Protein AF-A0A962UZQ2-F1 (afdb_monomer)

Solvent-accessible surface area (backbone atoms only — not comparable to full-atom values): 4730 Å² total; per-residue (Å²): 92,61,89,36,56,46,59,57,57,50,61,75,44,48,95,75,57,60,61,89,65,52,47,61,60,78,42,40,66,57,31,50,54,19,58,80,66,72,34,70,50,46,41,87,48,81,49,66,92,66,57,88,71,70,71,98,63,60,68,71,58,54,51,52,51,51,52,51,56,50,50,55,65,71,64,72,117

pLDDT: mean 94.62, std 5.31, range [5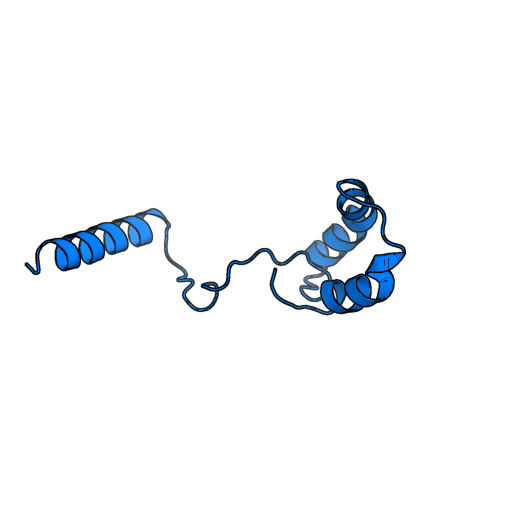6.34, 98.38]

Sequence (77 aa):
SLKNRFITELHQAEPFLPGYPMQNVLTQDIRQAAAEQNKPELMAMWAGQGCAMVRDLPAAELMREWIEQTTELLNQD

Mean predicted aligned error: 4.08 Å

Secondary structure (DSSP, 8-state):
----HHHHHHHHTGGGSPPTTHHHHHTHHHHHHHHHTT-GGGS-----GGGGG---S-HHHHHHHHHHHHHHHHT--

Radius of gyration: 18.73 Å; Cα contacts (8 Å, |Δi|>4): 31; chains: 1; bounding box: 39×20×53 Å

Foldseek 3Di:
DPDAQQNVVVVVVVVPADDPPVNVVVLVVQQVVCVVVVNVNRHPPDDDPCPVVDDPDDPVVVVVVVVVVVVVVVPPD

Structure (mmCIF, N/CA/C/O backbone):
data_AF-A0A962UZQ2-F1
#
_entry.id   AF-A0A962UZQ2-F1
#
loop_
_atom_site.group_PDB
_atom_site.id
_atom_site.type_symbol
_atom_site.label_atom_id
_atom_site.label_alt_id
_atom_site.label_comp_id
_atom_site.label_asym_id
_atom_site.label_entity_id
_atom_site.label_seq_id
_atom_site.pdbx_PDB_ins_code
_atom_site.Cartn_x
_atom_site.Cartn_y
_atom_site.Cartn_z
_atom_site.occupancy
_atom_site.B_iso_or_equiv
_atom_site.auth_seq_id
_atom_site.auth_comp_id
_atom_site.auth_asym_id
_atom_site.auth_atom_id
_atom_site.pdbx_PDB_model_num
ATOM 1 N N . SER A 1 1 ? 5.818 -0.641 0.941 1.00 86.44 1 SER A N 1
ATOM 2 C CA . SER A 1 1 ? 4.821 -0.785 -0.141 1.00 86.44 1 SER A CA 1
ATOM 3 C C . SER A 1 1 ? 4.552 -2.263 -0.346 1.00 86.44 1 SER A C 1
ATOM 5 O O . SER A 1 1 ? 5.444 -3.064 -0.071 1.00 86.44 1 SER A O 1
ATOM 7 N N . LEU A 1 2 ? 3.345 -2.626 -0.779 1.00 93.12 2 LEU A N 1
ATOM 8 C CA . LEU A 1 2 ? 3.043 -4.000 -1.177 1.00 93.12 2 LEU A CA 1
ATOM 9 C C . LEU A 1 2 ? 3.901 -4.385 -2.386 1.00 93.12 2 LEU A C 1
ATOM 11 O O . LEU A 1 2 ? 3.978 -3.639 -3.362 1.00 93.12 2 LEU A O 1
ATOM 15 N N . LYS A 1 3 ? 4.558 -5.546 -2.316 1.00 94.06 3 LYS A N 1
ATOM 16 C CA . LYS A 1 3 ? 5.398 -6.031 -3.412 1.00 94.06 3 LYS A CA 1
ATOM 17 C C . LYS A 1 3 ? 4.521 -6.354 -4.622 1.00 94.06 3 LYS A C 1
ATOM 19 O O . LYS A 1 3 ? 3.593 -7.148 -4.519 1.00 94.06 3 LYS A O 1
ATOM 24 N N . ASN A 1 4 ? 4.839 -5.757 -5.764 1.00 95.38 4 ASN A N 1
ATOM 25 C CA . ASN A 1 4 ? 4.185 -6.019 -7.043 1.00 95.38 4 ASN A CA 1
ATOM 26 C C . ASN A 1 4 ? 5.213 -6.072 -8.186 1.00 95.38 4 ASN A C 1
ATOM 28 O O . ASN A 1 4 ? 6.424 -6.022 -7.936 1.00 95.38 4 ASN A O 1
ATOM 32 N N . ARG A 1 5 ? 4.737 -6.208 -9.433 1.00 96.62 5 ARG A N 1
ATOM 33 C CA . ARG A 1 5 ? 5.601 -6.286 -10.620 1.00 96.62 5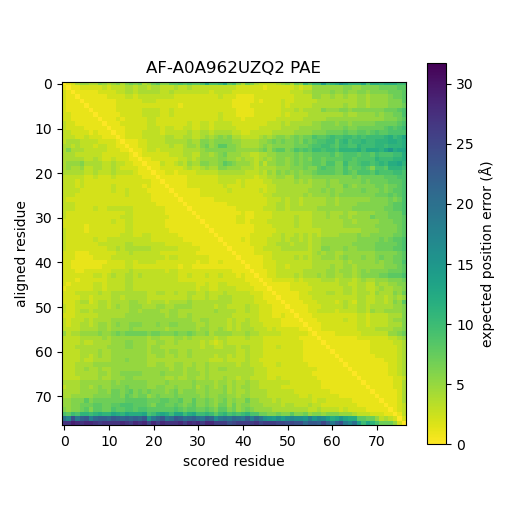 ARG A CA 1
ATOM 34 C C . ARG A 1 5 ? 6.484 -5.044 -10.746 1.00 96.62 5 ARG A C 1
ATOM 36 O O . ARG A 1 5 ? 7.697 -5.188 -10.816 1.00 96.62 5 ARG A O 1
ATOM 43 N N . PHE A 1 6 ? 5.898 -3.850 -10.671 1.00 95.25 6 PHE A N 1
ATOM 44 C CA . PHE A 1 6 ? 6.623 -2.582 -10.784 1.00 95.25 6 PHE A CA 1
ATOM 45 C C . PHE A 1 6 ? 7.750 -2.431 -9.759 1.00 95.25 6 PHE A C 1
ATOM 47 O O . PHE A 1 6 ? 8.876 -2.117 -10.133 1.00 95.25 6 PHE A O 1
ATOM 54 N N . ILE A 1 7 ? 7.483 -2.723 -8.481 1.00 94.06 7 ILE A N 1
ATOM 55 C CA . ILE A 1 7 ? 8.513 -2.686 -7.434 1.00 94.06 7 ILE A CA 1
ATOM 56 C C . ILE A 1 7 ? 9.600 -3.738 -7.687 1.00 94.06 7 ILE A C 1
ATOM 58 O O . ILE A 1 7 ? 10.779 -3.452 -7.506 1.00 94.06 7 ILE A O 1
ATOM 62 N N . THR A 1 8 ? 9.222 -4.944 -8.117 1.00 95.19 8 THR A N 1
ATOM 63 C CA . THR A 1 8 ? 10.178 -6.037 -8.359 1.00 95.19 8 THR A CA 1
ATOM 64 C C . THR A 1 8 ? 11.104 -5.732 -9.537 1.00 95.19 8 THR A C 1
ATOM 66 O O . THR A 1 8 ? 12.306 -5.951 -9.429 1.00 95.19 8 THR A O 1
ATOM 69 N N . GLU A 1 9 ? 10.566 -5.205 -10.635 1.00 93.94 9 GLU A N 1
ATOM 70 C CA . GLU A 1 9 ? 11.335 -4.868 -11.838 1.00 93.94 9 GLU A CA 1
ATOM 71 C C . GLU A 1 9 ? 12.210 -3.626 -11.626 1.00 93.94 9 GLU A C 1
ATOM 73 O O . GLU A 1 9 ? 13.391 -3.648 -11.965 1.00 93.94 9 GLU A O 1
ATOM 78 N N . LEU A 1 10 ? 11.694 -2.567 -10.985 1.00 91.81 10 LEU A N 1
ATOM 79 C CA . LEU A 1 10 ? 12.508 -1.383 -10.679 1.00 91.81 10 LEU A CA 1
ATOM 80 C C . LEU A 1 10 ? 13.652 -1.691 -9.715 1.00 91.81 10 LEU A C 1
ATOM 82 O O . LEU A 1 10 ? 14.742 -1.155 -9.885 1.00 91.81 10 LEU A O 1
ATOM 86 N N . HIS A 1 11 ? 13.441 -2.575 -8.738 1.00 91.94 11 HIS A N 1
ATOM 87 C CA . HIS A 1 11 ? 14.501 -2.983 -7.815 1.00 91.94 11 HIS A CA 1
ATOM 88 C C . HIS A 1 11 ? 15.671 -3.675 -8.538 1.00 91.94 11 HIS A C 1
ATOM 90 O O . HIS A 1 11 ? 16.810 -3.585 -8.094 1.00 91.94 11 HIS A O 1
ATOM 96 N N . GLN A 1 12 ? 15.436 -4.347 -9.670 1.00 93.19 12 GLN A N 1
ATOM 97 C CA . GLN A 1 12 ? 16.523 -4.927 -10.474 1.00 93.19 12 GLN A CA 1
ATOM 98 C C . GLN A 1 12 ? 17.371 -3.852 -11.170 1.00 93.19 12 GLN A C 1
ATOM 100 O O . GLN A 1 12 ? 18.545 -4.082 -11.451 1.00 93.19 12 GLN A O 1
ATOM 105 N N . ALA A 1 13 ? 16.788 -2.680 -11.428 1.00 91.00 13 ALA A N 1
ATOM 106 C CA . ALA A 1 13 ? 17.449 -1.539 -12.051 1.00 91.00 13 ALA A CA 1
ATOM 107 C C . ALA A 1 13 ? 17.958 -0.499 -11.036 1.00 91.00 13 ALA A C 1
ATOM 109 O O . ALA A 1 13 ? 18.484 0.528 -11.459 1.00 91.00 13 ALA A O 1
ATOM 110 N N . GLU A 1 14 ? 17.828 -0.750 -9.725 1.00 89.94 14 GLU A N 1
ATOM 111 C CA . GLU A 1 14 ? 18.128 0.199 -8.640 1.00 89.94 14 GLU A CA 1
ATOM 112 C C . GLU A 1 14 ? 19.465 0.952 -8.797 1.00 89.94 14 GLU A C 1
ATOM 114 O O . GLU A 1 14 ? 19.447 2.174 -8.643 1.00 89.94 14 GLU A O 1
ATOM 119 N N . PRO A 1 15 ? 20.592 0.319 -9.202 1.00 93.31 15 PRO A N 1
ATOM 120 C CA . PRO A 1 15 ? 21.865 1.028 -9.384 1.00 93.31 15 PRO A CA 1
ATOM 121 C C . PRO A 1 15 ? 21.843 2.144 -10.440 1.00 93.31 15 PRO A C 1
ATOM 123 O O . PRO A 1 15 ? 22.738 2.987 -10.462 1.00 93.31 15 PRO A O 1
ATOM 126 N N . PHE A 1 16 ? 20.853 2.137 -11.334 1.00 91.06 16 PHE A N 1
ATOM 127 C CA . PHE A 1 16 ? 20.710 3.080 -12.445 1.00 91.06 16 PHE A CA 1
ATOM 128 C C . PHE A 1 16 ? 19.546 4.056 -12.252 1.00 91.06 16 PHE A C 1
ATOM 130 O O . PHE A 1 16 ? 19.347 4.943 -13.085 1.00 91.06 16 PHE A O 1
ATOM 137 N N . LEU A 1 17 ? 18.756 3.897 -11.186 1.00 91.19 17 LEU A N 1
ATOM 138 C CA . LEU A 1 17 ? 17.628 4.778 -10.924 1.00 91.19 17 LEU A CA 1
ATOM 139 C C . LEU A 1 17 ? 18.112 6.095 -10.310 1.00 91.19 17 LEU A C 1
ATOM 141 O O . LEU A 1 17 ? 18.981 6.100 -9.436 1.00 91.19 17 LEU A O 1
ATOM 145 N N . PRO A 1 18 ? 17.552 7.237 -10.738 1.00 93.00 18 PRO A N 1
ATOM 146 C CA . PRO A 1 18 ? 17.888 8.506 -10.126 1.00 93.00 18 PRO A CA 1
ATOM 147 C C . PRO A 1 18 ? 17.301 8.572 -8.713 1.00 93.00 18 PRO A C 1
ATOM 149 O O . PRO A 1 18 ? 16.238 8.019 -8.441 1.00 93.00 18 PRO A O 1
ATOM 152 N N . GLY A 1 19 ? 17.972 9.293 -7.817 1.00 92.38 19 GLY A N 1
ATOM 153 C CA . GLY A 1 19 ? 17.497 9.469 -6.447 1.00 92.38 19 GLY A CA 1
ATOM 154 C C . GLY A 1 19 ? 16.157 10.208 -6.349 1.00 92.38 19 GLY A C 1
ATOM 155 O O . GLY A 1 19 ? 15.609 10.744 -7.318 1.00 92.38 19 GLY A O 1
ATOM 156 N N . TYR A 1 20 ? 15.626 10.277 -5.132 1.00 90.19 20 TYR A N 1
ATOM 157 C CA . TYR A 1 20 ? 14.438 11.072 -4.840 1.00 90.19 20 TYR A CA 1
ATOM 158 C C . TYR A 1 20 ? 14.683 12.570 -5.127 1.00 90.19 20 TYR A C 1
ATOM 160 O O . TYR A 1 20 ? 15.751 13.077 -4.781 1.00 90.19 20 TYR A O 1
ATOM 168 N N . PRO A 1 21 ? 13.714 13.304 -5.713 1.00 94.44 21 PRO A N 1
ATOM 169 C CA . PRO A 1 21 ? 12.364 12.878 -6.108 1.00 94.44 21 PRO A CA 1
ATOM 170 C C . PRO A 1 21 ? 12.249 12.398 -7.564 1.00 94.44 21 PRO A C 1
ATOM 172 O O . PRO A 1 21 ? 11.147 12.072 -8.005 1.00 94.44 21 PRO A O 1
ATOM 175 N N . MET A 1 22 ? 13.349 12.350 -8.321 1.00 95.31 22 MET A N 1
ATOM 176 C CA . MET A 1 22 ? 13.323 12.121 -9.770 1.00 95.31 22 MET A CA 1
ATOM 177 C C . MET A 1 22 ? 12.683 10.788 -10.151 1.00 95.31 22 MET A C 1
ATOM 179 O O . MET A 1 22 ? 11.902 10.744 -11.096 1.00 95.31 22 MET A O 1
ATOM 183 N N . GLN A 1 23 ? 12.918 9.723 -9.383 1.00 92.06 23 GLN A N 1
ATOM 184 C CA . GLN A 1 23 ? 12.249 8.439 -9.604 1.00 92.06 23 GLN A CA 1
ATOM 185 C C . GLN A 1 23 ? 10.714 8.542 -9.514 1.00 92.06 23 GLN A C 1
ATOM 187 O O . GLN A 1 23 ? 10.007 7.922 -10.306 1.00 92.06 23 GLN A O 1
ATOM 192 N N . ASN A 1 24 ? 10.172 9.345 -8.591 1.00 92.00 24 ASN A N 1
ATOM 193 C CA . ASN A 1 24 ? 8.722 9.525 -8.452 1.00 92.00 24 ASN A CA 1
ATOM 194 C C . ASN A 1 24 ? 8.125 10.337 -9.603 1.00 92.00 24 ASN A C 1
ATOM 196 O O . ASN A 1 24 ? 7.017 10.022 -10.044 1.00 92.00 24 ASN A O 1
ATOM 200 N N . VAL A 1 25 ? 8.863 11.352 -10.069 1.00 95.81 25 VAL A N 1
ATOM 201 C CA . VAL A 1 25 ? 8.486 12.198 -11.212 1.00 95.81 25 VAL A CA 1
ATOM 202 C C . VAL A 1 25 ? 8.482 11.373 -12.497 1.00 95.81 25 VAL A C 1
ATOM 204 O O . VAL A 1 25 ? 7.465 11.297 -13.173 1.00 95.81 25 VAL A O 1
ATOM 207 N N . LEU A 1 26 ? 9.580 10.671 -12.791 1.00 94.56 26 LEU A N 1
ATOM 208 C CA . LEU A 1 26 ? 9.734 9.883 -14.020 1.00 94.56 26 LEU A CA 1
ATOM 209 C C . LEU A 1 26 ? 8.758 8.702 -14.119 1.00 94.56 26 LEU A C 1
ATOM 211 O O . LEU A 1 26 ? 8.502 8.204 -15.208 1.00 94.56 26 LEU A O 1
ATOM 215 N N . THR A 1 27 ? 8.211 8.241 -12.992 1.00 94.06 27 THR A N 1
ATOM 216 C CA . THR A 1 27 ? 7.246 7.130 -12.952 1.00 94.06 27 THR A CA 1
ATOM 217 C C . THR A 1 27 ? 5.794 7.584 -12.804 1.00 94.06 27 THR A C 1
ATOM 219 O O . THR A 1 27 ? 4.902 6.741 -12.686 1.00 94.06 27 THR A O 1
ATOM 222 N N . GLN A 1 28 ? 5.526 8.895 -12.778 1.00 95.81 28 GLN A N 1
ATOM 223 C CA . GLN A 1 28 ? 4.184 9.439 -12.568 1.00 95.81 28 GLN A CA 1
ATOM 224 C C . GLN A 1 28 ? 3.198 8.977 -13.649 1.00 95.81 28 GLN A C 1
ATOM 226 O O . GLN A 1 28 ? 2.155 8.424 -13.303 1.00 95.81 28 GLN A O 1
ATOM 231 N N . ASP A 1 29 ? 3.558 9.117 -14.926 1.00 96.88 29 ASP A N 1
ATOM 232 C CA . ASP A 1 29 ? 2.680 8.775 -16.054 1.00 96.88 29 ASP A CA 1
ATOM 233 C C . ASP A 1 29 ? 2.338 7.279 -16.082 1.00 96.88 29 ASP A C 1
ATOM 235 O O . ASP A 1 29 ? 1.196 6.894 -16.330 1.00 96.88 29 ASP A O 1
ATOM 239 N N . ILE A 1 30 ? 3.310 6.422 -15.738 1.00 95.25 30 ILE A N 1
ATOM 240 C CA . ILE A 1 30 ? 3.108 4.970 -15.620 1.00 95.25 30 ILE A CA 1
ATOM 241 C C . ILE A 1 30 ? 2.059 4.671 -14.545 1.00 95.25 30 ILE A C 1
ATOM 243 O O . ILE A 1 30 ? 1.119 3.913 -14.787 1.00 95.25 30 ILE A O 1
ATOM 247 N N . ARG A 1 31 ? 2.201 5.278 -13.359 1.00 95.31 31 ARG A N 1
ATOM 248 C CA . ARG A 1 31 ? 1.277 5.062 -12.236 1.00 95.31 31 ARG A CA 1
ATOM 249 C C . ARG A 1 31 ? -0.116 5.618 -12.526 1.00 95.31 31 ARG A C 1
ATOM 251 O O . ARG A 1 31 ? -1.095 4.994 -12.124 1.00 95.31 31 ARG A O 1
ATOM 258 N N . GLN A 1 32 ? -0.212 6.747 -13.229 1.00 96.81 32 GLN A N 1
ATOM 259 C CA . GLN A 1 32 ? -1.490 7.328 -13.637 1.00 96.81 32 GLN A CA 1
ATOM 260 C C . GLN A 1 32 ? -2.220 6.425 -14.640 1.00 96.81 32 GLN A C 1
ATOM 262 O O . GLN A 1 32 ? -3.356 6.027 -14.386 1.00 96.81 32 GLN A O 1
ATOM 267 N N . ALA A 1 33 ? -1.550 6.019 -15.722 1.00 98.00 33 ALA A N 1
ATOM 268 C CA . ALA A 1 33 ? -2.139 5.123 -16.716 1.00 98.00 33 ALA A CA 1
ATOM 269 C C . ALA A 1 33 ? -2.522 3.759 -16.112 1.00 98.00 33 ALA A C 1
ATOM 271 O O . ALA A 1 33 ? -3.531 3.163 -16.494 1.00 98.00 33 ALA A O 1
ATOM 272 N N . ALA A 1 34 ? -1.738 3.263 -15.148 1.00 97.56 34 ALA A N 1
ATOM 273 C CA . ALA A 1 34 ? -2.067 2.055 -14.402 1.00 97.56 34 ALA A CA 1
ATOM 274 C C . ALA A 1 34 ? -3.344 2.218 -13.564 1.00 97.56 34 ALA A C 1
ATOM 276 O O . ALA A 1 34 ? -4.170 1.305 -13.559 1.00 97.56 34 ALA A O 1
ATOM 277 N N . ALA A 1 35 ? -3.521 3.360 -12.888 1.00 96.06 35 ALA A N 1
ATOM 278 C CA . ALA A 1 3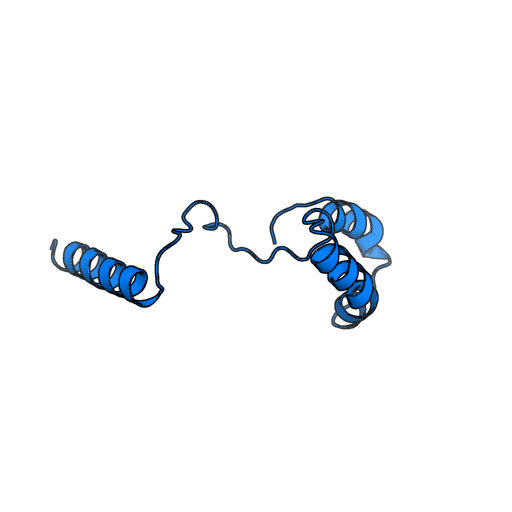5 ? -4.724 3.674 -12.114 1.00 96.06 35 ALA A CA 1
ATOM 279 C C . ALA A 1 35 ? -5.980 3.694 -12.992 1.00 96.06 35 ALA A C 1
ATOM 281 O O . ALA A 1 35 ? -6.952 3.010 -12.682 1.00 96.06 35 ALA A O 1
ATOM 282 N N . GLU A 1 36 ? -5.924 4.390 -14.129 1.00 97.75 36 GLU A N 1
ATOM 283 C CA . GLU A 1 36 ? -7.032 4.473 -15.094 1.00 97.75 36 GLU A CA 1
ATOM 284 C C . GLU A 1 36 ? -7.434 3.096 -15.651 1.00 97.75 36 GLU A C 1
ATOM 286 O O . GLU A 1 36 ? -8.607 2.840 -15.916 1.00 97.75 36 GLU A O 1
ATOM 291 N N . GLN A 1 37 ? -6.466 2.187 -15.799 1.00 98.00 37 GLN A N 1
ATOM 292 C CA . GLN A 1 37 ? -6.674 0.838 -16.337 1.00 98.00 37 GLN A CA 1
ATOM 293 C C . GLN A 1 37 ? -6.877 -0.239 -15.262 1.00 98.00 37 GLN A C 1
ATOM 295 O O . GLN A 1 37 ? -6.933 -1.419 -15.607 1.00 98.00 37 GLN A O 1
ATOM 300 N N . ASN A 1 38 ? -6.963 0.128 -13.977 1.00 96.62 38 ASN A N 1
ATOM 301 C CA . ASN A 1 38 ? -7.039 -0.815 -12.855 1.00 96.62 38 ASN A CA 1
ATOM 302 C C . ASN A 1 38 ? -5.933 -1.891 -12.882 1.00 96.62 38 ASN A C 1
ATOM 304 O O . ASN A 1 38 ? -6.201 -3.081 -12.724 1.00 96.62 38 ASN A O 1
ATOM 308 N N . LYS A 1 39 ? -4.678 -1.468 -13.083 1.00 97.81 39 LYS A N 1
ATOM 309 C CA . LYS A 1 39 ? -3.480 -2.329 -13.106 1.00 97.81 39 LYS A CA 1
ATOM 310 C C . LYS A 1 39 ? -2.665 -2.202 -11.810 1.00 97.81 39 LYS A C 1
ATOM 312 O O . LYS A 1 39 ? -1.640 -1.511 -11.801 1.00 97.81 39 LYS A O 1
ATOM 317 N N . PRO A 1 40 ? -3.094 -2.817 -10.689 1.00 95.56 40 PRO A N 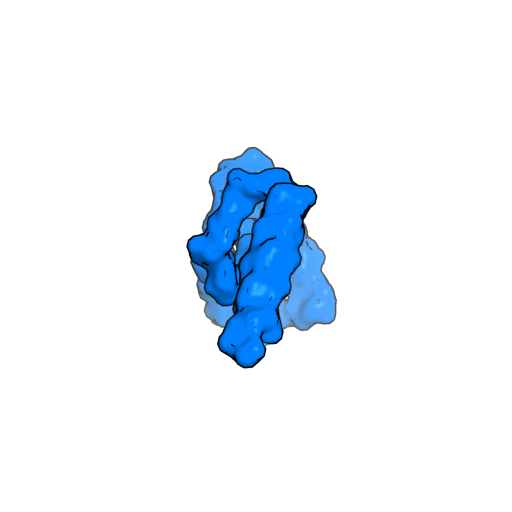1
ATOM 318 C CA . PRO A 1 40 ? -2.430 -2.681 -9.386 1.00 95.56 40 PRO A CA 1
ATOM 319 C C . PRO A 1 40 ? -0.976 -3.171 -9.391 1.00 95.56 40 PRO A C 1
ATOM 321 O O . PRO A 1 40 ? -0.155 -2.727 -8.583 1.00 95.56 40 PRO A O 1
ATOM 324 N N . GLU A 1 41 ? -0.609 -4.044 -10.331 1.00 97.06 41 GLU A N 1
ATOM 325 C CA . GLU A 1 41 ? 0.756 -4.526 -10.504 1.00 97.06 41 GLU A CA 1
ATOM 326 C C . GLU A 1 41 ? 1.740 -3.446 -10.984 1.00 97.06 41 GLU A C 1
ATOM 328 O O . GLU A 1 41 ? 2.952 -3.644 -10.876 1.00 97.06 41 GLU A O 1
ATOM 333 N N . LEU A 1 42 ? 1.221 -2.313 -11.477 1.00 96.69 42 LEU A N 1
ATOM 334 C CA . LEU A 1 42 ? 1.974 -1.137 -11.925 1.00 96.69 42 LEU A CA 1
ATOM 335 C C . LEU A 1 42 ? 1.754 0.117 -11.057 1.00 96.69 42 LEU A C 1
ATOM 337 O O . LEU A 1 42 ? 2.210 1.204 -11.407 1.00 96.69 42 LEU A O 1
ATOM 341 N N . MET A 1 43 ? 1.070 -0.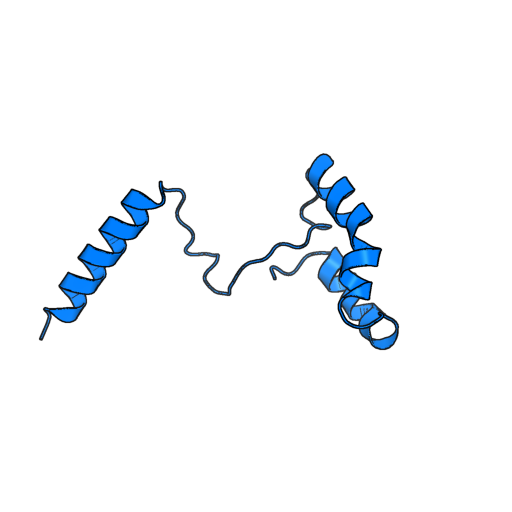012 -9.917 1.00 94.38 43 MET A N 1
ATOM 342 C CA . MET A 1 43 ? 0.813 1.105 -9.002 1.00 94.38 43 MET A CA 1
ATOM 343 C C . MET A 1 43 ? 1.830 1.176 -7.857 1.00 94.38 43 MET A C 1
ATOM 345 O O . MET A 1 43 ? 2.432 0.179 -7.460 1.00 94.38 43 MET A O 1
ATOM 349 N N . ALA A 1 44 ? 1.959 2.358 -7.250 1.00 92.00 44 ALA A N 1
ATOM 350 C CA . ALA A 1 44 ? 2.607 2.507 -5.948 1.00 92.00 44 ALA A CA 1
ATOM 351 C C . ALA A 1 44 ? 1.601 2.183 -4.831 1.00 92.00 44 ALA A C 1
ATOM 353 O O . ALA A 1 44 ? 0.906 3.065 -4.329 1.00 92.00 44 ALA A O 1
ATOM 354 N N . MET A 1 45 ? 1.500 0.905 -4.457 1.00 93.62 45 MET A N 1
ATOM 355 C CA . MET A 1 45 ? 0.580 0.448 -3.409 1.00 93.62 45 MET A CA 1
ATOM 356 C C . MET A 1 45 ? 1.177 0.701 -2.020 1.00 93.62 45 MET A C 1
ATOM 358 O O . MET A 1 45 ? 1.894 -0.138 -1.456 1.00 93.62 45 MET A O 1
ATOM 362 N N . TRP A 1 46 ? 0.951 1.899 -1.483 1.00 93.31 46 TRP A N 1
ATOM 363 C CA . TRP A 1 46 ? 1.410 2.274 -0.148 1.00 93.31 46 TRP A CA 1
ATOM 364 C C . TRP A 1 46 ? 0.610 1.532 0.917 1.00 93.31 46 TRP A C 1
ATOM 366 O O . TRP A 1 46 ? -0.595 1.705 1.041 1.00 93.31 46 TRP A O 1
ATOM 376 N N . ALA A 1 47 ? 1.301 0.703 1.691 1.00 95.62 47 ALA A N 1
ATOM 377 C CA . ALA A 1 47 ? 0.726 0.013 2.830 1.00 95.62 47 ALA A CA 1
ATOM 378 C C . ALA A 1 47 ? 1.829 -0.290 3.847 1.00 95.62 47 ALA A C 1
ATOM 380 O O . ALA A 1 47 ? 2.973 -0.575 3.462 1.00 95.62 47 ALA A O 1
ATOM 381 N N . GLY A 1 48 ? 1.474 -0.212 5.131 1.00 94.88 48 GLY A N 1
ATOM 382 C CA . GLY A 1 48 ? 2.290 -0.722 6.230 1.00 94.88 48 GLY A CA 1
ATOM 383 C C . GLY A 1 48 ? 2.167 -2.242 6.371 1.00 94.88 48 GLY A C 1
ATOM 384 O O . GLY A 1 48 ? 1.353 -2.880 5.703 1.00 94.88 48 GLY A O 1
ATOM 385 N N . GLN A 1 49 ? 2.953 -2.830 7.275 1.00 96.31 49 GLN A N 1
ATOM 386 C CA . GLN A 1 49 ? 2.953 -4.282 7.509 1.00 96.31 49 GLN A CA 1
ATOM 387 C C . GLN A 1 49 ? 1.600 -4.806 8.026 1.00 96.31 49 GLN A C 1
ATOM 389 O O . GLN A 1 49 ? 1.219 -5.926 7.707 1.00 96.31 49 GLN A O 1
ATOM 394 N N . GLY A 1 50 ? 0.830 -3.978 8.741 1.00 95.88 50 GLY A N 1
ATOM 395 C CA . GLY A 1 50 ? -0.500 -4.320 9.261 1.00 95.88 50 GLY A CA 1
ATOM 396 C C . GLY A 1 50 ? -1.643 -4.298 8.239 1.00 95.88 50 GLY A C 1
ATOM 397 O O . GLY A 1 50 ? -2.799 -4.350 8.640 1.00 95.88 50 GLY A O 1
ATOM 398 N N . CYS A 1 51 ? -1.363 -4.206 6.934 1.00 95.44 51 CYS A N 1
ATOM 399 C CA . CYS A 1 51 ? -2.395 -4.094 5.892 1.00 95.44 51 CYS A CA 1
ATOM 400 C C . CYS A 1 51 ? -3.425 -5.237 5.888 1.00 95.44 51 CYS A C 1
ATOM 402 O O . CYS A 1 51 ? -4.575 -5.019 5.525 1.00 95.44 51 CYS A O 1
ATOM 404 N N . ALA A 1 52 ? -3.043 -6.433 6.345 1.00 95.25 52 ALA A N 1
ATOM 405 C CA . ALA A 1 52 ? -3.950 -7.572 6.464 1.00 95.25 52 ALA A CA 1
ATOM 406 C C . ALA A 1 52 ? -5.038 -7.381 7.541 1.00 95.25 52 ALA A C 1
ATOM 408 O O . ALA A 1 52 ? -6.019 -8.113 7.544 1.00 95.25 52 ALA A O 1
ATOM 409 N N . MET A 1 53 ? -4.874 -6.404 8.441 1.00 95.88 53 MET A N 1
ATOM 410 C CA . MET A 1 53 ? -5.835 -6.069 9.500 1.00 95.88 53 MET A CA 1
ATOM 411 C C . MET A 1 53 ? -6.769 -4.911 9.115 1.00 95.88 53 MET A C 1
ATOM 413 O O . MET A 1 53 ? -7.492 -4.399 9.969 1.00 95.88 53 MET A O 1
ATOM 417 N N . VAL A 1 54 ? -6.728 -4.446 7.861 1.00 95.44 54 VAL A N 1
ATOM 418 C CA . VAL A 1 54 ? -7.621 -3.380 7.390 1.00 95.44 54 VAL A CA 1
ATOM 419 C C . VAL A 1 54 ? -9.072 -3.838 7.508 1.00 95.44 54 VAL A C 1
ATOM 421 O O . VAL A 1 54 ? -9.419 -4.963 7.154 1.00 95.44 54 VAL A O 1
ATOM 424 N N . ARG A 1 55 ? -9.917 -2.936 8.005 1.00 96.94 55 ARG A N 1
ATOM 425 C CA . ARG A 1 55 ? -11.359 -3.131 8.141 1.00 96.94 55 ARG A CA 1
ATOM 426 C C . ARG A 1 55 ? -12.070 -2.109 7.271 1.00 96.94 55 ARG A C 1
ATOM 428 O O . ARG A 1 55 ? -11.711 -0.934 7.299 1.00 96.94 55 ARG A O 1
AT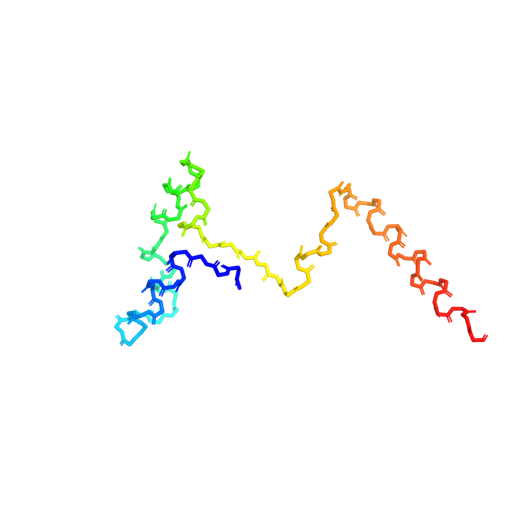OM 435 N N . ASP A 1 56 ? -13.055 -2.571 6.513 1.00 96.62 56 ASP A N 1
ATOM 436 C CA . ASP A 1 56 ? -13.888 -1.718 5.667 1.00 96.62 56 ASP A CA 1
ATOM 437 C C . ASP A 1 56 ? -15.035 -1.134 6.500 1.00 96.62 56 ASP A C 1
ATOM 439 O O . ASP A 1 56 ? -16.136 -1.678 6.549 1.00 96.62 56 ASP A O 1
ATOM 443 N N . LEU A 1 57 ? -14.722 -0.083 7.262 1.00 97.06 57 LEU A N 1
ATOM 444 C CA . LEU A 1 57 ? -15.650 0.607 8.157 1.00 97.06 57 LEU A CA 1
ATOM 445 C C . LEU A 1 57 ? -15.470 2.126 8.048 1.00 97.06 57 LEU A C 1
ATOM 447 O O . LEU A 1 57 ? -14.359 2.598 7.773 1.00 97.06 57 LEU A O 1
ATOM 451 N N . PRO A 1 58 ? -16.520 2.922 8.328 1.00 98.25 58 PRO A N 1
ATOM 452 C CA . PRO A 1 58 ? -16.378 4.362 8.473 1.00 98.25 58 PRO A CA 1
ATOM 453 C C . PRO A 1 58 ? -15.311 4.708 9.514 1.00 98.25 58 PRO A C 1
ATOM 455 O O . PRO A 1 58 ? -15.274 4.139 10.606 1.00 98.25 58 PRO A O 1
ATOM 458 N N . ALA A 1 59 ? -14.476 5.703 9.212 1.00 98.00 59 ALA A N 1
ATOM 459 C CA . ALA A 1 59 ? -13.376 6.093 10.094 1.00 98.00 59 ALA A CA 1
ATOM 460 C C . ALA A 1 59 ? -13.839 6.420 11.529 1.00 98.00 59 ALA A C 1
ATOM 462 O O . ALA A 1 59 ? -13.141 6.110 12.490 1.00 98.00 59 ALA A O 1
ATOM 463 N N . ALA A 1 60 ? -15.030 7.007 11.690 1.00 98.38 60 ALA A N 1
ATOM 464 C CA . ALA A 1 60 ? -15.587 7.340 13.002 1.00 98.38 60 ALA A CA 1
ATOM 465 C C . ALA A 1 60 ? -15.945 6.103 13.846 1.00 98.38 60 ALA A C 1
ATOM 467 O O . ALA A 1 60 ? -15.765 6.122 15.063 1.00 98.38 60 ALA A O 1
ATOM 468 N N . GLU A 1 61 ? -16.436 5.037 13.214 1.00 98.38 61 GLU A N 1
ATOM 469 C CA . GLU A 1 61 ? -16.743 3.771 13.890 1.00 98.38 61 GLU A CA 1
ATOM 470 C C . GLU A 1 61 ? -15.452 3.061 14.290 1.00 98.38 61 GLU A C 1
ATOM 472 O O . GLU A 1 61 ? -15.286 2.699 15.452 1.00 98.38 61 GLU A O 1
ATOM 477 N N . LEU A 1 62 ? -14.484 2.998 13.368 1.00 97.88 62 LEU A N 1
ATOM 478 C CA . LEU A 1 62 ? -13.163 2.426 13.620 1.00 97.88 62 LEU A CA 1
ATOM 479 C C . LEU A 1 62 ? -12.467 3.086 14.823 1.00 97.88 62 LEU A C 1
ATOM 481 O O . LEU A 1 62 ? -11.940 2.397 15.694 1.00 97.88 62 LEU A O 1
ATOM 485 N N . MET A 1 63 ? -12.502 4.421 14.886 1.00 98.25 63 MET A N 1
ATOM 486 C CA . MET A 1 63 ? -11.929 5.189 15.993 1.00 98.25 63 MET A CA 1
ATOM 487 C C . MET A 1 63 ? -12.643 4.925 17.319 1.00 98.25 63 MET A C 1
ATOM 489 O O . MET A 1 63 ? -11.978 4.792 18.345 1.00 98.25 63 MET A O 1
ATOM 493 N N . ARG A 1 64 ? -13.980 4.848 17.312 1.00 98.38 64 ARG A N 1
ATOM 494 C CA . ARG A 1 64 ? -14.768 4.548 18.515 1.00 98.38 64 ARG A CA 1
ATOM 495 C C . ARG A 1 64 ? -14.384 3.186 19.087 1.00 98.38 64 ARG A C 1
ATOM 497 O O . ARG A 1 64 ? -14.071 3.108 20.270 1.00 98.38 64 ARG A O 1
ATOM 504 N N . GLU A 1 65 ? -14.358 2.158 18.243 1.00 97.81 65 GLU A N 1
ATOM 505 C CA . GLU A 1 65 ? -13.995 0.801 18.657 1.00 97.81 65 GLU A CA 1
ATOM 506 C C . GLU A 1 65 ? -12.570 0.731 19.209 1.00 97.81 65 GLU A C 1
ATOM 508 O O . GLU A 1 65 ? -12.335 0.095 20.231 1.00 97.81 65 GLU A O 1
ATOM 513 N N . TRP A 1 66 ? -11.610 1.403 18.566 1.00 97.44 66 TRP A N 1
ATOM 514 C CA . TRP A 1 66 ? -10.235 1.429 19.063 1.00 97.44 66 TRP A CA 1
ATOM 515 C C . TRP A 1 66 ? -10.123 2.094 20.435 1.00 97.44 66 TRP A C 1
ATOM 517 O O . TRP A 1 66 ? -9.374 1.604 21.277 1.00 97.44 66 TRP A O 1
ATOM 527 N N . ILE A 1 67 ? -10.862 3.180 20.682 1.00 98.19 67 ILE A N 1
ATOM 528 C CA . ILE A 1 67 ? -10.884 3.846 21.993 1.00 98.19 67 ILE A CA 1
ATOM 529 C C . ILE A 1 67 ? -11.485 2.924 23.059 1.00 98.19 67 ILE A C 1
ATOM 531 O O . ILE A 1 67 ? -10.921 2.824 24.148 1.00 98.19 67 ILE A O 1
ATOM 535 N N . GLU A 1 68 ? -12.590 2.243 22.751 1.00 98.06 68 GLU A N 1
ATOM 536 C CA . GLU A 1 68 ? -13.249 1.293 23.656 1.00 98.06 68 GLU A CA 1
ATOM 537 C C . GLU A 1 68 ? -12.311 0.133 24.014 1.00 98.06 68 GLU A C 1
ATOM 539 O O . GLU A 1 68 ? -11.973 -0.038 25.184 1.00 98.06 68 GLU A O 1
ATOM 544 N N . GLN A 1 69 ? -11.768 -0.558 23.007 1.00 97.38 69 GLN A N 1
ATOM 545 C CA . GLN A 1 69 ? -10.822 -1.667 23.188 1.00 97.38 69 GLN A CA 1
ATOM 546 C C . GLN A 1 69 ? -9.571 -1.245 23.965 1.00 97.38 69 GLN A C 1
ATOM 548 O O . GLN A 1 69 ? -9.105 -1.960 24.849 1.00 97.38 69 GLN A O 1
ATOM 553 N N . THR A 1 70 ? -9.015 -0.070 23.654 1.00 97.88 70 THR A N 1
ATOM 554 C CA . THR A 1 70 ? -7.827 0.437 24.355 1.00 97.88 70 THR A CA 1
ATOM 555 C C . THR A 1 70 ? -8.149 0.757 25.814 1.00 97.88 70 THR A C 1
ATOM 557 O O . THR A 1 70 ? -7.353 0.444 26.692 1.00 97.88 70 THR A O 1
ATOM 560 N N . THR A 1 71 ? -9.314 1.349 26.090 1.00 97.75 71 THR A N 1
ATOM 561 C CA . THR A 1 71 ? -9.749 1.680 27.456 1.00 97.75 71 THR A CA 1
ATOM 562 C C . THR A 1 71 ? -9.986 0.421 28.284 1.00 97.75 71 THR A C 1
ATOM 564 O O . THR A 1 71 ? -9.560 0.360 29.433 1.00 97.75 71 THR A O 1
ATOM 567 N N . GLU A 1 72 ? -10.618 -0.600 27.702 1.00 97.25 72 G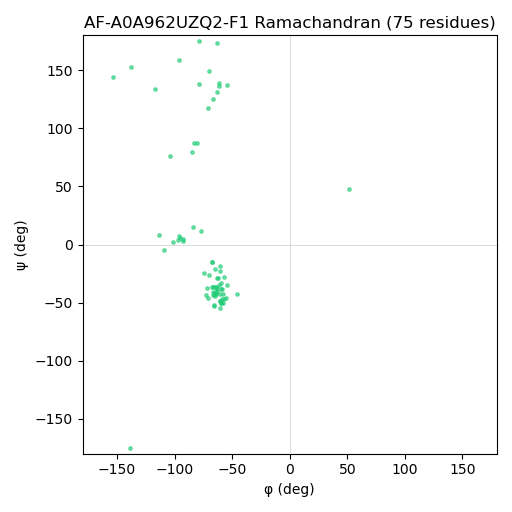LU A N 1
ATOM 568 C CA . GLU A 1 72 ? -10.786 -1.905 28.346 1.00 97.25 72 GLU A CA 1
ATOM 569 C C . GLU A 1 72 ? -9.439 -2.535 28.700 1.00 97.25 72 GLU A C 1
ATOM 571 O O . GLU A 1 72 ? -9.261 -2.965 29.835 1.00 97.25 72 GLU A O 1
ATOM 576 N N . LEU A 1 73 ? -8.479 -2.544 27.768 1.00 97.25 73 LEU A N 1
ATOM 577 C CA . LEU A 1 73 ? -7.144 -3.104 28.000 1.00 97.25 73 LEU A CA 1
ATOM 578 C C . LEU A 1 73 ? -6.348 -2.336 29.063 1.00 97.25 73 LEU A C 1
ATOM 580 O O . LEU A 1 73 ? -5.614 -2.952 29.826 1.00 97.25 73 LEU A O 1
ATOM 584 N N . LEU A 1 74 ? -6.487 -1.009 29.129 1.00 97.00 74 LEU A N 1
ATOM 585 C CA . LEU A 1 74 ? -5.803 -0.181 30.130 1.00 97.00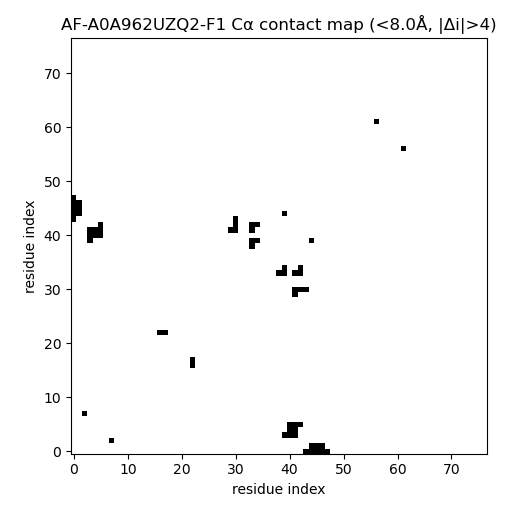 74 LEU A CA 1
ATOM 586 C C . LEU A 1 74 ? -6.416 -0.292 31.534 1.00 97.00 74 LEU A C 1
ATOM 588 O O . LEU A 1 74 ? -5.725 -0.030 32.510 1.00 97.00 74 LEU A O 1
ATOM 592 N N . ASN A 1 75 ? -7.695 -0.658 31.643 1.00 94.94 75 ASN A N 1
ATOM 593 C CA . ASN A 1 75 ? -8.401 -0.806 32.920 1.00 94.94 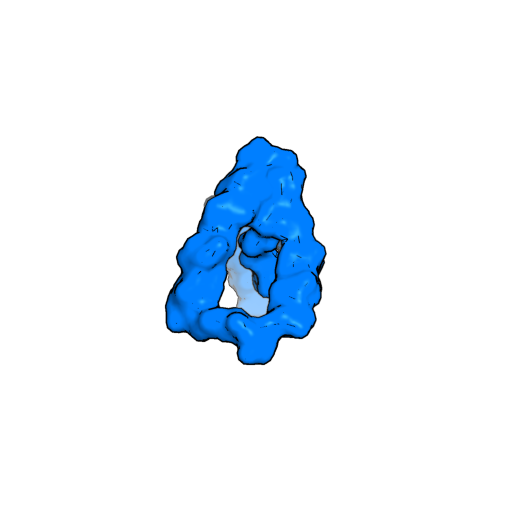75 ASN A CA 1
ATOM 594 C C . ASN A 1 75 ? -8.358 -2.244 33.475 1.00 94.94 75 ASN A C 1
ATOM 596 O O . ASN A 1 75 ? -9.031 -2.528 34.464 1.00 94.94 75 ASN A O 1
ATOM 600 N N . GLN A 1 76 ? -7.627 -3.157 32.829 1.00 80.12 76 GLN A N 1
ATOM 601 C CA . GLN A 1 76 ? -7.478 -4.560 33.246 1.00 80.12 76 GLN A CA 1
ATOM 602 C C . GLN A 1 76 ? -6.380 -4.788 34.308 1.00 80.12 76 GLN A C 1
ATOM 604 O O . GLN A 1 76 ? -6.016 -5.940 34.547 1.00 80.12 76 GLN A O 1
ATOM 609 N N . ASP A 1 77 ? -5.905 -3.723 34.965 1.00 56.34 77 ASP A N 1
ATOM 610 C CA . ASP A 1 77 ? -5.013 -3.775 36.137 1.00 56.34 77 ASP A CA 1
ATOM 611 C C . ASP A 1 77 ? -5.790 -3.851 37.468 1.00 56.34 77 ASP A C 1
ATOM 613 O O . ASP A 1 77 ? -6.635 -2.961 37.732 1.00 56.34 77 ASP A O 1
#